Protein AF-A0A4V1G4Y6-F1 (afdb_monomer_lite)

pLDDT: mean 79.81, std 16.02, range [39.66, 96.06]

Structure (mmCIF, N/CA/C/O backbone):
data_AF-A0A4V1G4Y6-F1
#
_entry.id   AF-A0A4V1G4Y6-F1
#
loop_
_atom_site.group_PDB
_atom_site.id
_atom_site.type_symbol
_atom_site.label_atom_id
_atom_site.label_alt_id
_atom_site.label_comp_id
_atom_site.label_asym_id
_atom_site.label_entity_id
_atom_site.label_seq_id
_atom_site.pdbx_PDB_ins_code
_atom_site.Cartn_x
_atom_site.Cartn_y
_atom_site.Cartn_z
_atom_site.occupancy
_atom_site.B_iso_or_equiv
_atom_site.auth_seq_id
_atom_site.auth_comp_id
_atom_site.auth_asym_id
_atom_site.auth_atom_id
_atom_site.pdbx_PDB_model_num
ATOM 1 N N . MET A 1 1 ? -34.161 -9.162 16.628 1.00 39.66 1 MET A N 1
ATOM 2 C CA . MET A 1 1 ? -33.345 -10.181 15.939 1.00 39.66 1 MET A CA 1
ATOM 3 C C . MET A 1 1 ? -33.071 -9.599 14.566 1.00 39.66 1 MET A C 1
ATOM 5 O O . MET A 1 1 ? -34.040 -9.270 13.900 1.00 39.66 1 MET A O 1
ATOM 9 N N . TYR A 1 2 ? -31.818 -9.286 14.236 1.00 43.50 2 TYR A N 1
ATOM 10 C CA . TYR A 1 2 ? -31.468 -8.768 12.909 1.00 43.50 2 TYR A CA 1
ATOM 11 C C . TYR A 1 2 ? -30.979 -9.948 12.077 1.00 43.50 2 TYR A C 1
ATOM 13 O O . TYR A 1 2 ? -30.074 -10.658 12.518 1.00 43.50 2 TYR A O 1
ATOM 21 N N . ASP A 1 3 ? -31.601 -10.171 10.923 1.00 45.06 3 ASP A N 1
ATOM 22 C CA . ASP A 1 3 ? -31.233 -11.261 10.026 1.00 45.06 3 ASP A CA 1
ATOM 23 C C . ASP A 1 3 ? -29.948 -10.886 9.284 1.00 45.06 3 ASP A C 1
ATOM 25 O O . ASP A 1 3 ? -29.928 -10.002 8.431 1.00 45.06 3 ASP A O 1
ATOM 29 N N . LEU A 1 4 ? -28.852 -11.545 9.653 1.00 50.12 4 LEU A N 1
ATOM 30 C CA . LEU A 1 4 ? -27.556 -11.424 8.996 1.00 50.12 4 LEU A CA 1
ATOM 31 C C . LEU A 1 4 ? -27.496 -12.467 7.877 1.00 50.12 4 LEU A C 1
ATOM 33 O O . LEU A 1 4 ? -27.418 -13.664 8.152 1.00 50.12 4 LEU A O 1
ATOM 37 N N . MET A 1 5 ? -27.518 -12.031 6.616 1.00 50.09 5 MET A N 1
ATOM 38 C CA . MET A 1 5 ? -27.293 -12.920 5.472 1.00 50.09 5 MET A CA 1
ATOM 39 C C . MET A 1 5 ? -25.868 -12.732 4.945 1.00 50.09 5 MET A C 1
ATOM 41 O O . MET A 1 5 ? -25.514 -11.642 4.499 1.00 50.09 5 MET A O 1
ATOM 45 N N . ILE A 1 6 ? -25.062 -13.797 4.993 1.00 50.66 6 ILE A N 1
ATOM 46 C CA . ILE A 1 6 ? -23.706 -13.834 4.429 1.00 50.66 6 ILE A CA 1
ATOM 47 C C . ILE A 1 6 ? -23.797 -14.390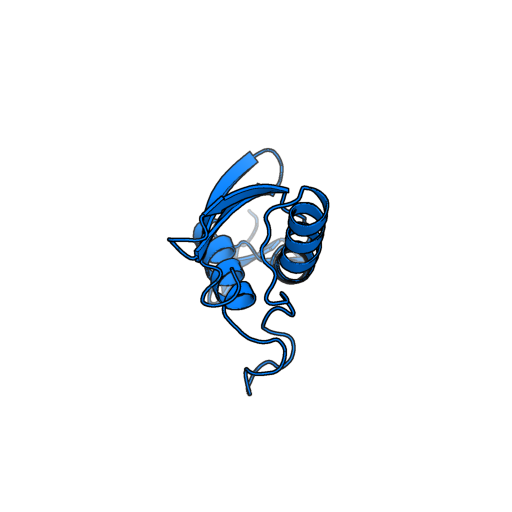 3.006 1.00 50.66 6 ILE A C 1
ATOM 49 O O . ILE A 1 6 ? -24.319 -15.488 2.805 1.00 50.66 6 ILE A O 1
ATOM 53 N N . LYS A 1 7 ? -23.263 -13.662 2.020 1.00 45.06 7 LYS A N 1
ATOM 54 C CA . LYS A 1 7 ? -23.057 -14.170 0.653 1.00 45.06 7 LYS A CA 1
ATOM 55 C C . LYS A 1 7 ? -21.585 -14.012 0.260 1.00 45.06 7 LYS A C 1
ATOM 57 O O . LYS A 1 7 ? -20.977 -13.007 0.624 1.00 45.06 7 LYS A O 1
ATOM 62 N N . ASP A 1 8 ? -21.049 -15.041 -0.403 1.00 42.78 8 ASP A N 1
ATOM 63 C CA . ASP A 1 8 ? -19.663 -15.249 -0.865 1.00 42.78 8 ASP A CA 1
ATOM 64 C C . ASP A 1 8 ? -18.649 -14.140 -0.530 1.00 42.78 8 ASP A C 1
ATOM 66 O O . ASP A 1 8 ? -18.666 -13.049 -1.098 1.00 42.78 8 ASP A O 1
ATOM 70 N N . GLY A 1 9 ? -17.712 -14.454 0.371 1.00 48.66 9 GLY A N 1
ATOM 71 C CA . GLY A 1 9 ? -16.566 -13.590 0.677 1.00 48.66 9 GLY A CA 1
ATOM 72 C C . GLY A 1 9 ? -16.789 -12.519 1.753 1.00 48.66 9 GLY A C 1
ATOM 73 O O . GLY A 1 9 ? -15.936 -11.648 1.894 1.00 48.66 9 GLY A O 1
ATOM 74 N N . GLY A 1 10 ? -17.884 -12.581 2.525 1.00 48.62 10 GLY A N 1
ATOM 75 C CA . GLY A 1 10 ? -18.050 -11.788 3.758 1.00 48.62 10 GLY A CA 1
ATOM 76 C C . GLY A 1 10 ? -18.975 -10.568 3.667 1.00 48.62 10 GLY A C 1
ATOM 77 O O . GLY A 1 10 ? -18.964 -9.715 4.547 1.00 48.62 10 GLY A O 1
ATOM 78 N N . THR A 1 11 ? -19.809 -10.445 2.633 1.00 47.38 11 THR A N 1
ATOM 79 C CA . THR A 1 11 ? -20.772 -9.327 2.583 1.00 47.38 11 THR A CA 1
ATOM 80 C C . THR A 1 11 ? -21.889 -9.546 3.610 1.00 47.38 11 THR A C 1
ATOM 82 O O . THR A 1 11 ? -22.503 -10.614 3.603 1.00 47.38 11 THR A O 1
ATOM 85 N N . VAL A 1 12 ? -22.151 -8.555 4.475 1.00 50.25 12 VAL A N 1
ATOM 86 C CA . VAL A 1 12 ? -23.199 -8.589 5.509 1.00 50.25 12 VAL A CA 1
ATOM 87 C C . VAL A 1 12 ? -24.185 -7.453 5.250 1.00 50.25 12 VAL A C 1
ATOM 89 O O . VAL A 1 12 ? -23.834 -6.279 5.279 1.00 50.25 12 VAL A O 1
ATOM 92 N N . PHE A 1 13 ? -25.449 -7.789 5.018 1.00 46.75 13 PHE A N 1
ATOM 93 C CA . PHE A 1 13 ? -26.497 -6.783 4.862 1.00 46.75 13 PHE A CA 1
ATOM 94 C C . PHE A 1 13 ? -27.063 -6.413 6.237 1.00 46.75 13 PHE A C 1
ATOM 96 O O . PHE A 1 13 ? -27.743 -7.220 6.869 1.00 46.75 13 PHE A O 1
ATOM 103 N N . LEU A 1 14 ? -26.795 -5.192 6.702 1.00 45.28 14 LEU A N 1
ATOM 104 C CA . LEU A 1 14 ? -27.512 -4.576 7.820 1.00 45.28 14 LEU A CA 1
ATOM 105 C C . LEU A 1 14 ? -28.628 -3.705 7.227 1.00 45.28 14 LEU A C 1
ATOM 107 O O . LEU A 1 14 ? -28.425 -2.535 6.913 1.00 45.28 14 LEU A O 1
ATOM 111 N N . GLY A 1 15 ? -29.808 -4.292 7.012 1.00 53.56 15 GLY A N 1
ATOM 112 C CA . GLY A 1 15 ? -30.940 -3.600 6.380 1.00 53.56 15 GLY A CA 1
ATOM 113 C C . GLY A 1 15 ? -30.737 -3.342 4.878 1.00 53.56 15 GLY A C 1
ATOM 114 O O . GLY A 1 15 ? -30.223 -4.196 4.163 1.00 53.56 15 GLY A O 1
ATOM 115 N N . SER A 1 16 ? -31.164 -2.176 4.379 1.00 48.25 16 SER A N 1
ATOM 116 C CA . SER A 1 16 ? -31.056 -1.779 2.959 1.00 48.25 16 SER A CA 1
ATOM 117 C C . SER A 1 16 ? -29.667 -1.267 2.547 1.00 48.25 16 SER A C 1
ATOM 119 O O . SER A 1 16 ? -29.500 -0.771 1.434 1.00 48.25 16 SER A O 1
ATOM 121 N N . THR A 1 17 ? -28.684 -1.339 3.442 1.00 50.72 17 THR A N 1
ATOM 122 C CA . THR A 1 17 ? -27.308 -0.889 3.215 1.00 50.72 17 THR A CA 1
ATOM 123 C C . THR A 1 17 ? -26.373 -2.085 3.064 1.00 50.72 17 THR A C 1
ATOM 125 O O . THR A 1 17 ? -26.282 -2.940 3.945 1.00 50.72 17 THR A O 1
ATOM 128 N N . GLU A 1 18 ? -25.678 -2.142 1.927 1.00 50.75 18 GLU A N 1
ATOM 129 C CA . GLU A 1 18 ? -24.592 -3.090 1.675 1.00 50.75 18 GLU A CA 1
ATOM 130 C C . GLU A 1 18 ? -23.355 -2.686 2.483 1.00 50.75 18 GLU A C 1
ATOM 132 O O . GLU A 1 18 ? -22.591 -1.815 2.063 1.00 50.75 18 GLU A O 1
ATOM 137 N N . GLU A 1 19 ? -23.125 -3.326 3.630 1.00 51.09 19 GLU A N 1
ATOM 138 C CA . GLU A 1 19 ? -21.847 -3.227 4.332 1.00 51.09 19 GLU A CA 1
ATOM 139 C C . GLU A 1 19 ? -20.985 -4.452 4.014 1.00 51.09 19 GLU A C 1
ATOM 141 O O . GLU A 1 19 ? -21.289 -5.602 4.336 1.00 51.09 19 GLU A O 1
ATOM 146 N N . LYS A 1 20 ? -19.863 -4.220 3.333 1.00 54.12 20 LYS A N 1
ATOM 147 C CA . LYS A 1 20 ? -18.897 -5.288 3.080 1.00 54.12 20 LYS A CA 1
ATOM 148 C C . LYS A 1 20 ? -18.037 -5.468 4.327 1.00 54.12 20 LYS A C 1
ATOM 150 O O . LYS A 1 20 ? -17.158 -4.650 4.591 1.00 54.12 20 LYS A O 1
ATOM 155 N N . VAL A 1 21 ? -18.290 -6.534 5.084 1.00 55.41 21 VAL A N 1
ATOM 156 C CA . VAL A 1 21 ? -17.476 -6.910 6.243 1.00 55.41 21 VAL A CA 1
ATOM 157 C C . VAL A 1 21 ? -16.334 -7.786 5.748 1.00 55.41 21 VAL A C 1
ATOM 159 O O . VAL A 1 21 ? -16.448 -9.000 5.616 1.00 55.41 21 VAL A O 1
ATOM 162 N N . TYR A 1 22 ? -15.209 -7.156 5.436 1.00 63.78 22 TYR A N 1
ATOM 163 C CA . TYR A 1 22 ? -13.997 -7.903 5.135 1.00 63.78 22 TYR A CA 1
ATOM 164 C C . TYR A 1 22 ? -13.276 -8.254 6.429 1.00 63.78 22 TYR A C 1
ATOM 166 O O . TYR A 1 22 ? -13.102 -7.402 7.302 1.00 63.78 22 TYR A O 1
ATOM 174 N N . ASP A 1 23 ? -12.803 -9.494 6.519 1.00 80.25 23 ASP A N 1
ATOM 175 C CA . ASP A 1 23 ? -11.776 -9.827 7.494 1.00 80.25 23 ASP A CA 1
ATOM 176 C C . ASP A 1 23 ? -10.514 -8.991 7.223 1.00 80.25 23 ASP A C 1
ATOM 178 O O . ASP A 1 23 ? -10.182 -8.679 6.072 1.00 80.25 23 ASP A O 1
ATOM 182 N N . VAL A 1 24 ? -9.810 -8.614 8.287 1.00 85.12 24 VAL A N 1
ATOM 183 C CA . VAL A 1 24 ? -8.627 -7.748 8.219 1.00 85.12 24 VAL A CA 1
ATOM 184 C C . VAL A 1 24 ? -7.570 -8.368 7.310 1.00 85.12 24 VAL A C 1
ATOM 186 O O . VAL A 1 24 ? -6.975 -7.671 6.488 1.00 85.12 24 VAL A O 1
ATOM 189 N N . ASP A 1 25 ? -7.381 -9.683 7.386 1.00 85.56 25 ASP A N 1
ATOM 190 C CA . ASP A 1 25 ? -6.429 -10.397 6.537 1.00 85.56 25 ASP A CA 1
ATOM 191 C C . ASP A 1 25 ? -6.806 -10.317 5.054 1.00 85.56 25 ASP A C 1
ATOM 193 O O . ASP A 1 25 ? -5.937 -10.083 4.212 1.00 85.56 25 ASP A O 1
ATOM 197 N N . SER A 1 26 ? -8.100 -10.392 4.732 1.00 85.94 26 SER A N 1
ATOM 198 C CA . SER A 1 26 ? -8.595 -10.214 3.362 1.00 85.94 26 SER A CA 1
ATOM 199 C C . SER A 1 26 ? -8.332 -8.799 2.835 1.00 85.94 26 SER A C 1
ATOM 201 O O . SER A 1 26 ? -7.972 -8.630 1.667 1.00 85.94 26 SER A O 1
ATOM 203 N N . ILE A 1 27 ? -8.450 -7.771 3.683 1.00 89.31 27 ILE A N 1
ATOM 204 C CA . ILE A 1 27 ? -8.115 -6.390 3.303 1.00 89.31 27 ILE A CA 1
ATOM 205 C C . ILE A 1 27 ? -6.639 -6.295 2.912 1.00 89.31 27 ILE A C 1
ATOM 207 O O . ILE A 1 27 ? -6.332 -5.790 1.832 1.00 89.31 27 ILE A O 1
ATOM 211 N N . PHE A 1 28 ? -5.734 -6.811 3.746 1.00 90.88 28 PHE A N 1
ATOM 212 C CA . PHE A 1 28 ? -4.299 -6.754 3.460 1.00 90.88 28 PHE A CA 1
ATOM 213 C C . PHE A 1 28 ? -3.914 -7.564 2.216 1.00 90.88 28 PHE A C 1
ATOM 215 O O . PHE A 1 28 ? -3.177 -7.047 1.383 1.00 90.88 28 PHE A O 1
ATOM 222 N N . GLN A 1 29 ? -4.488 -8.751 2.007 1.00 89.69 29 GLN A N 1
ATOM 223 C CA . GLN A 1 29 ? -4.269 -9.531 0.778 1.00 89.69 29 GLN A CA 1
ATOM 224 C C . GLN A 1 29 ? -4.710 -8.771 -0.483 1.00 89.69 29 GLN A C 1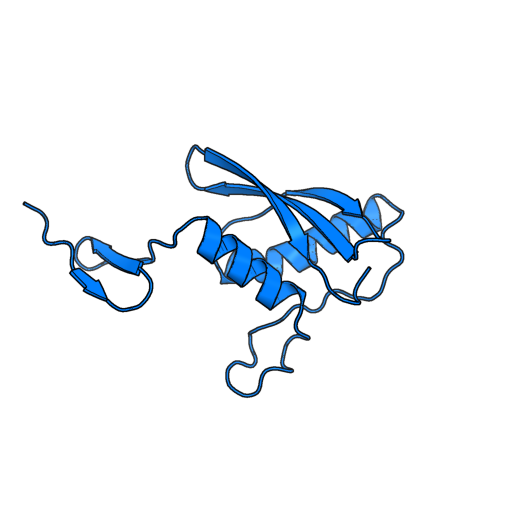
ATOM 226 O O . GLN A 1 29 ? -4.035 -8.793 -1.512 1.00 89.69 29 GLN A O 1
ATOM 231 N N . ARG A 1 30 ? -5.843 -8.060 -0.419 1.00 89.62 30 ARG A N 1
ATOM 232 C CA . ARG A 1 30 ? -6.321 -7.231 -1.538 1.00 89.62 30 ARG A CA 1
ATOM 233 C C . ARG A 1 30 ? -5.420 -6.022 -1.777 1.00 89.62 30 ARG A C 1
ATOM 235 O O . ARG A 1 30 ? -5.239 -5.636 -2.932 1.00 89.62 30 ARG A O 1
ATOM 242 N N . ILE A 1 31 ? -4.865 -5.434 -0.714 1.00 91.50 31 ILE A N 1
ATOM 243 C CA . ILE A 1 31 ? -3.867 -4.364 -0.823 1.00 91.50 31 ILE A CA 1
ATOM 244 C C . ILE A 1 31 ? -2.635 -4.907 -1.545 1.00 91.50 31 ILE A C 1
ATOM 246 O O . ILE A 1 31 ? -2.280 -4.355 -2.581 1.00 91.50 31 ILE A O 1
ATOM 250 N N . GLU A 1 32 ? -2.055 -6.019 -1.089 1.00 91.38 32 GLU A N 1
ATOM 251 C CA . GLU A 1 32 ? -0.894 -6.647 -1.736 1.00 91.38 32 GLU A CA 1
ATOM 252 C C . GLU A 1 32 ? -1.142 -6.924 -3.219 1.00 91.38 32 GLU A C 1
ATOM 254 O O . GLU A 1 32 ? -0.328 -6.554 -4.066 1.00 91.38 32 GLU A O 1
ATOM 259 N N . LEU A 1 33 ? -2.306 -7.482 -3.562 1.00 89.25 33 LEU A N 1
ATOM 260 C CA . LEU A 1 33 ? -2.682 -7.717 -4.953 1.00 89.25 33 LEU A CA 1
ATOM 261 C C . LEU A 1 33 ? -2.723 -6.416 -5.773 1.00 89.25 33 LEU A C 1
ATOM 263 O O . LEU A 1 33 ? -2.234 -6.384 -6.902 1.00 89.25 33 LEU A O 1
ATOM 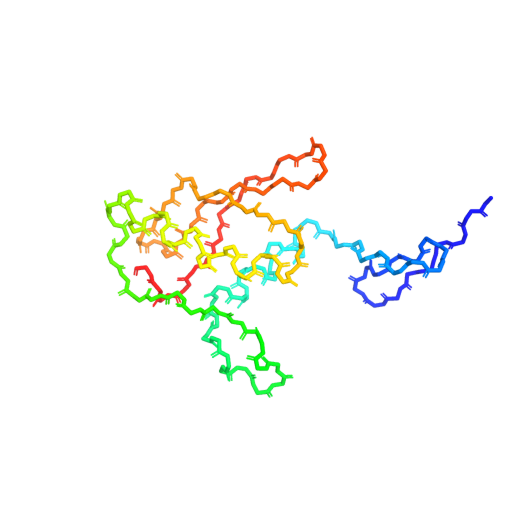267 N N . CYS A 1 34 ? -3.288 -5.338 -5.223 1.00 90.25 34 CYS A N 1
ATOM 268 C CA . CYS A 1 34 ? -3.343 -4.042 -5.904 1.00 90.25 34 CYS A CA 1
ATOM 269 C C . CYS A 1 34 ? -1.949 -3.437 -6.099 1.00 90.25 34 CYS A C 1
ATOM 271 O O . CYS A 1 34 ? -1.654 -2.907 -7.165 1.00 90.25 34 CYS A O 1
ATOM 273 N N . LEU A 1 35 ? -1.073 -3.539 -5.100 1.00 89.81 35 LEU A N 1
ATOM 274 C CA . LEU A 1 35 ? 0.284 -2.995 -5.175 1.00 89.81 35 LEU A CA 1
ATOM 275 C C . LEU A 1 35 ? 1.171 -3.778 -6.156 1.00 89.81 35 LEU A C 1
ATOM 277 O O . LEU A 1 35 ? 2.010 -3.189 -6.836 1.00 89.81 35 LEU A O 1
ATOM 281 N N . SER A 1 36 ? 0.931 -5.083 -6.283 1.00 86.50 36 SER A N 1
ATOM 282 C CA . SER A 1 36 ? 1.717 -5.994 -7.125 1.00 86.50 36 SER A CA 1
ATOM 283 C C . SER A 1 36 ? 1.421 -5.875 -8.621 1.00 86.50 36 SER A C 1
ATOM 285 O O . SER A 1 36 ? 2.269 -6.193 -9.451 1.00 86.50 36 SER A O 1
ATOM 287 N N . LEU A 1 37 ? 0.217 -5.438 -8.991 1.00 87.50 37 LEU A N 1
ATOM 288 C CA . LEU A 1 37 ? -0.221 -5.385 -10.385 1.00 87.50 37 LEU A CA 1
ATOM 289 C C . LEU A 1 37 ? -0.030 -3.991 -10.980 1.00 87.50 37 LEU A C 1
ATOM 291 O O . LEU A 1 37 ? -0.293 -2.985 -10.326 1.00 87.50 37 LEU A O 1
ATOM 295 N N . ASP A 1 38 ? 0.357 -3.923 -12.254 1.00 87.94 38 ASP A N 1
ATOM 296 C 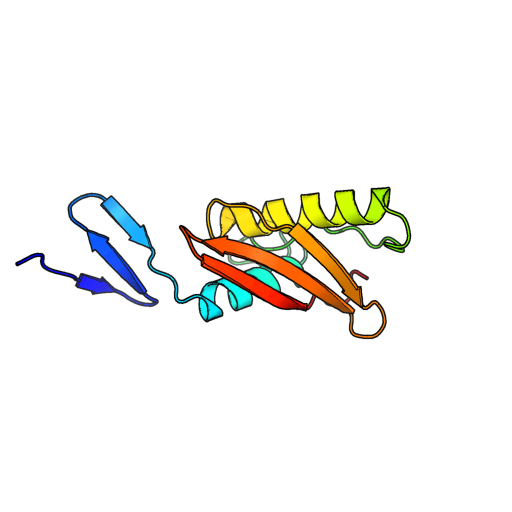CA . ASP A 1 38 ? 0.256 -2.681 -13.025 1.00 87.94 38 ASP A CA 1
ATOM 297 C C . ASP A 1 38 ? -1.213 -2.329 -13.236 1.00 87.94 38 ASP A C 1
ATOM 299 O O . ASP A 1 38 ? -2.000 -3.165 -13.699 1.00 87.94 38 ASP A O 1
ATOM 303 N N . LYS A 1 39 ? -1.593 -1.087 -12.935 1.00 88.19 39 LYS A N 1
ATOM 304 C CA . LYS A 1 39 ? -2.958 -0.619 -13.183 1.00 88.19 39 LYS A CA 1
ATOM 305 C C . LYS A 1 39 ? -3.337 -0.817 -14.654 1.00 88.19 39 LYS A C 1
ATOM 307 O O . LYS A 1 39 ? -2.644 -0.354 -15.555 1.00 88.19 39 LYS A O 1
ATOM 312 N N . GLY A 1 40 ? -4.442 -1.523 -14.898 1.00 86.62 40 GLY A N 1
ATOM 313 C CA . GLY A 1 40 ? -4.927 -1.839 -16.248 1.00 86.62 40 GLY A CA 1
ATOM 314 C C . GLY A 1 40 ? -4.347 -3.112 -16.880 1.00 86.62 40 GLY A C 1
ATOM 315 O O . GLY A 1 40 ? -4.845 -3.544 -17.929 1.00 86.62 40 GLY A O 1
ATOM 316 N N . SER A 1 41 ? -3.361 -3.756 -16.247 1.00 87.31 41 SER A N 1
ATOM 317 C CA . SER A 1 41 ? -2.790 -5.026 -16.729 1.00 87.31 41 SER A CA 1
ATOM 318 C C . SER A 1 41 ? -3.767 -6.196 -16.600 1.00 87.31 41 SER A C 1
ATOM 320 O O . SER A 1 41 ? -3.811 -7.067 -17.468 1.00 87.31 41 SER A O 1
ATOM 322 N N . PHE A 1 42 ? -4.614 -6.196 -15.567 1.00 85.88 42 PHE A N 1
ATOM 323 C CA . PHE A 1 42 ? -5.543 -7.293 -15.333 1.00 85.88 42 PHE A CA 1
ATOM 324 C C . PHE A 1 42 ? -6.755 -7.220 -16.272 1.00 85.88 42 PHE A C 1
ATOM 326 O O . PHE A 1 42 ? -7.554 -6.281 -16.231 1.00 85.88 42 PHE A O 1
ATOM 333 N N . ILE A 1 43 ? -6.899 -8.227 -17.139 1.00 86.12 43 ILE A N 1
ATOM 334 C CA . ILE A 1 43 ? -7.891 -8.229 -18.228 1.00 86.12 43 ILE A CA 1
ATOM 335 C C . ILE A 1 43 ? -9.342 -8.184 -17.738 1.00 86.12 43 ILE A C 1
ATOM 337 O O . ILE A 1 43 ? -10.171 -7.545 -18.378 1.00 86.12 43 ILE A O 1
ATOM 341 N N . TYR A 1 44 ? -9.637 -8.803 -16.592 1.00 85.50 44 TYR A N 1
ATOM 342 C CA . TYR A 1 44 ? -10.996 -8.880 -16.049 1.00 85.50 44 TYR A CA 1
ATOM 343 C C . TYR A 1 44 ? -11.379 -7.672 -15.188 1.00 85.50 44 TYR A C 1
ATOM 345 O O . TYR A 1 44 ? -12.559 -7.442 -14.944 1.00 85.50 44 TYR A O 1
ATOM 353 N N . ASN A 1 45 ? -10.400 -6.891 -14.722 1.00 81.50 45 ASN A N 1
ATOM 354 C CA . ASN A 1 45 ? -10.648 -5.669 -13.966 1.00 81.50 45 ASN A CA 1
ATOM 355 C C . ASN A 1 45 ? -9.533 -4.654 -14.229 1.00 81.50 45 ASN A C 1
ATOM 357 O O . ASN A 1 45 ? -8.491 -4.665 -13.577 1.00 81.50 45 ASN A O 1
ATOM 361 N N . LYS A 1 46 ? -9.793 -3.734 -15.160 1.00 84.88 46 LYS A N 1
ATOM 362 C CA . LYS A 1 46 ? -8.851 -2.680 -15.557 1.00 84.88 46 LYS A CA 1
ATOM 363 C C . LYS A 1 46 ? -8.582 -1.640 -14.467 1.00 84.88 46 LYS A C 1
ATOM 365 O O . LYS A 1 46 ? -7.598 -0.914 -14.562 1.00 84.88 46 LYS A O 1
ATOM 370 N N . ASN A 1 47 ? -9.423 -1.580 -13.435 1.00 83.12 47 ASN A N 1
ATOM 371 C CA . ASN A 1 47 ? -9.229 -0.681 -12.301 1.00 83.12 47 ASN A CA 1
ATOM 372 C C . ASN A 1 47 ? -8.307 -1.275 -11.228 1.00 83.12 47 ASN A C 1
ATOM 374 O O . ASN A 1 47 ? -7.863 -0.533 -10.356 1.00 83.12 47 ASN A O 1
ATOM 378 N N . LEU A 1 48 ? -8.022 -2.582 -11.283 1.00 84.81 48 LEU A N 1
ATOM 379 C CA . LEU A 1 48 ? -7.100 -3.242 -10.364 1.00 84.81 48 LEU A CA 1
ATOM 380 C C . LEU A 1 48 ? -5.647 -2.909 -10.726 1.00 84.81 48 LEU A C 1
ATOM 382 O O . LEU A 1 48 ? -5.289 -2.853 -11.906 1.00 84.81 48 LEU A O 1
ATOM 386 N N . GLY A 1 49 ? -4.824 -2.740 -9.694 1.00 87.00 49 GLY A N 1
ATOM 387 C CA . GLY A 1 49 ? -3.401 -2.451 -9.810 1.00 87.00 49 GLY A CA 1
ATOM 388 C C . GLY A 1 49 ? -3.044 -1.039 -9.357 1.00 87.00 49 GLY A C 1
ATOM 389 O O . GLY A 1 49 ? -3.911 -0.191 -9.129 1.00 87.00 49 GLY A O 1
ATOM 390 N N . SER A 1 50 ? -1.747 -0.786 -9.263 1.00 87.12 50 SER A N 1
ATOM 391 C CA . SER A 1 50 ? -1.177 0.490 -8.861 1.00 87.12 50 SER A CA 1
ATOM 392 C C . SER A 1 50 ? -0.392 1.123 -10.010 1.00 87.12 50 SER A C 1
ATOM 394 O O . SER A 1 50 ? -0.010 0.469 -10.983 1.00 87.12 50 SER A O 1
ATOM 396 N N . THR A 1 51 ? -0.177 2.431 -9.910 1.00 87.75 51 THR A N 1
ATOM 397 C CA . THR A 1 51 ? 0.715 3.186 -10.801 1.00 87.75 51 THR A CA 1
ATOM 398 C C . THR A 1 51 ? 1.984 3.592 -10.064 1.00 87.75 51 THR A C 1
ATOM 400 O O . THR A 1 51 ? 2.531 4.654 -10.347 1.00 87.75 51 THR A O 1
ATOM 403 N N . ILE A 1 52 ? 2.410 2.788 -9.080 1.00 85.62 52 ILE A N 1
ATOM 404 C CA . ILE A 1 52 ? 3.624 3.052 -8.306 1.00 85.62 52 ILE A CA 1
ATOM 405 C C . ILE A 1 52 ? 4.800 3.104 -9.298 1.00 85.62 52 ILE A C 1
ATOM 407 O O . ILE A 1 52 ? 5.049 2.103 -9.990 1.00 85.62 52 ILE A O 1
ATOM 411 N N . PRO A 1 53 ? 5.466 4.267 -9.443 1.00 79.62 53 PRO A N 1
ATOM 412 C CA . PRO A 1 53 ? 6.626 4.402 -10.311 1.00 79.62 53 PRO A CA 1
ATOM 413 C C . PRO A 1 53 ? 7.795 3.589 -9.747 1.00 79.62 53 PRO A C 1
ATOM 415 O O . PRO A 1 53 ? 7.788 3.203 -8.591 1.00 79.62 53 PRO A O 1
ATOM 418 N N . LYS A 1 54 ? 8.820 3.312 -10.550 1.00 74.19 54 LYS A N 1
ATOM 419 C CA . LYS A 1 54 ? 10.064 2.743 -10.017 1.00 74.19 54 LYS A CA 1
ATOM 420 C C . LYS A 1 54 ? 10.955 3.900 -9.584 1.00 74.19 54 LYS A C 1
ATOM 422 O O . LYS A 1 54 ? 11.578 4.527 -10.439 1.00 74.19 54 LYS A O 1
ATOM 427 N N . LEU A 1 55 ? 10.937 4.226 -8.298 1.00 70.06 55 LEU A N 1
ATOM 428 C CA . LEU A 1 55 ? 11.785 5.257 -7.695 1.00 70.06 55 LEU A CA 1
ATOM 429 C C . LEU A 1 55 ? 12.726 4.621 -6.676 1.00 70.06 55 LEU A C 1
ATOM 431 O O . LEU A 1 55 ? 12.526 3.484 -6.267 1.00 70.06 55 LEU A O 1
ATOM 435 N N . ASP A 1 56 ? 13.741 5.372 -6.257 1.00 71.69 56 ASP A N 1
ATOM 436 C CA . ASP A 1 56 ? 14.675 4.917 -5.228 1.00 71.69 56 ASP A CA 1
ATOM 437 C C . ASP A 1 56 ? 14.117 5.107 -3.805 1.00 71.69 56 ASP A C 1
ATOM 439 O O . ASP A 1 56 ? 14.751 4.669 -2.866 1.00 71.69 56 ASP A O 1
ATOM 443 N N . TYR A 1 57 ? 12.950 5.724 -3.583 1.00 73.75 57 TYR A N 1
ATOM 444 C CA . TYR A 1 57 ? 12.260 5.759 -2.272 1.00 73.75 57 TYR A CA 1
ATOM 445 C C . TYR A 1 57 ? 13.154 6.030 -1.047 1.00 73.75 57 TYR A C 1
ATOM 447 O O . TYR A 1 57 ? 12.967 5.441 0.020 1.00 73.75 57 TYR A O 1
ATOM 455 N N . SER A 1 58 ? 14.169 6.877 -1.219 1.00 74.25 58 SER A N 1
ATOM 456 C CA . SER A 1 58 ? 15.229 7.124 -0.238 1.00 74.25 58 SER A CA 1
ATOM 457 C C . SER A 1 58 ? 15.093 8.490 0.431 1.00 74.25 58 SER A C 1
ATOM 459 O O . SER A 1 58 ? 15.735 8.735 1.452 1.00 74.25 58 SER A O 1
ATOM 461 N N . THR A 1 59 ? 14.232 9.359 -0.103 1.00 82.62 59 THR A N 1
ATOM 462 C CA . THR A 1 59 ? 13.925 10.679 0.453 1.00 82.62 59 THR A CA 1
ATOM 463 C C . THR A 1 59 ? 12.543 10.710 1.111 1.00 82.62 59 THR A C 1
ATOM 465 O O . THR A 1 59 ? 11.667 9.903 0.800 1.00 82.62 59 THR A O 1
ATOM 468 N N . GLU A 1 60 ? 12.317 11.669 2.014 1.00 83.44 60 GLU A N 1
ATOM 469 C CA . GLU A 1 60 ? 10.990 11.888 2.612 1.00 83.44 60 GLU A CA 1
ATOM 470 C C . GLU A 1 60 ? 9.921 12.214 1.556 1.00 83.44 60 GLU A C 1
ATOM 472 O O . GLU A 1 60 ? 8.774 11.785 1.683 1.00 83.44 60 GLU A O 1
ATOM 477 N N . GLU A 1 61 ? 10.298 12.927 0.490 1.00 85.19 61 GLU A N 1
ATOM 478 C CA . GLU A 1 61 ? 9.402 13.258 -0.620 1.00 85.19 61 GLU A CA 1
ATOM 479 C C . GLU A 1 61 ? 8.979 12.000 -1.392 1.00 85.19 61 GLU A C 1
ATOM 481 O O . GLU A 1 61 ? 7.787 11.806 -1.648 1.00 85.19 61 GLU A O 1
ATOM 486 N N . ASP A 1 62 ? 9.919 11.092 -1.676 1.00 84.69 62 ASP A N 1
ATOM 487 C CA . ASP A 1 62 ? 9.606 9.827 -2.345 1.00 84.69 62 ASP A CA 1
ATOM 488 C C . ASP A 1 62 ? 8.706 8.931 -1.480 1.00 84.69 62 ASP A C 1
ATOM 490 O O . ASP A 1 62 ? 7.811 8.261 -2.000 1.00 84.69 62 ASP A O 1
ATOM 494 N N . LEU A 1 63 ? 8.911 8.920 -0.156 1.00 85.19 63 LEU A N 1
ATOM 495 C CA . LEU A 1 63 ? 8.065 8.175 0.783 1.00 85.19 63 LEU A CA 1
ATOM 496 C C . LEU A 1 63 ? 6.639 8.734 0.829 1.00 85.19 63 LEU A C 1
ATOM 498 O O . LEU A 1 63 ? 5.676 7.964 0.786 1.00 85.19 63 LEU A O 1
ATOM 502 N N . ALA A 1 64 ? 6.487 10.060 0.853 1.00 88.81 64 ALA A N 1
ATOM 503 C CA . ALA A 1 64 ? 5.178 10.706 0.772 1.00 88.81 64 ALA A CA 1
ATOM 504 C C . ALA A 1 64 ? 4.482 10.395 -0.564 1.00 88.81 64 ALA A C 1
ATOM 506 O O . ALA A 1 64 ? 3.272 10.142 -0.611 1.00 88.81 64 ALA A O 1
ATOM 507 N N . GLN A 1 65 ? 5.244 10.353 -1.659 1.00 88.94 65 GLN A N 1
ATOM 508 C CA . GLN A 1 65 ? 4.719 9.985 -2.967 1.00 88.94 65 GLN A CA 1
ATOM 509 C C . GLN A 1 65 ? 4.300 8.507 -3.025 1.00 88.94 65 GLN A C 1
ATOM 511 O O . GLN A 1 65 ? 3.233 8.188 -3.558 1.00 88.94 65 GLN A O 1
ATOM 516 N N . LEU A 1 66 ? 5.091 7.602 -2.444 1.00 89.69 66 LEU A N 1
ATOM 517 C CA . LEU A 1 66 ? 4.747 6.186 -2.304 1.00 89.69 66 LEU A CA 1
ATOM 518 C C . LEU A 1 66 ? 3.453 6.010 -1.507 1.00 89.69 66 LEU A C 1
ATOM 520 O O . LEU A 1 66 ? 2.551 5.297 -1.951 1.00 89.69 66 LEU A O 1
ATOM 524 N N . GLU A 1 67 ? 3.325 6.702 -0.373 1.00 92.88 67 GLU A N 1
ATOM 525 C CA . GLU A 1 67 ? 2.107 6.702 0.438 1.00 92.88 67 GLU A CA 1
ATOM 526 C C . GLU A 1 67 ? 0.891 7.172 -0.369 1.00 92.88 67 GLU A C 1
ATOM 528 O O . GLU A 1 67 ? -0.171 6.545 -0.304 1.00 92.88 67 GLU A O 1
ATOM 533 N N . MET A 1 68 ? 1.033 8.227 -1.177 1.00 92.62 68 MET A N 1
ATOM 534 C CA . MET A 1 68 ? -0.034 8.697 -2.064 1.00 92.62 68 MET A CA 1
ATOM 535 C C . MET A 1 68 ? -0.496 7.591 -3.026 1.00 92.62 68 MET A C 1
ATOM 537 O O . MET A 1 68 ? -1.702 7.358 -3.151 1.00 92.62 68 MET A O 1
ATOM 541 N N . TYR A 1 69 ? 0.428 6.886 -3.685 1.00 91.00 69 TYR A N 1
ATOM 542 C CA . TYR A 1 69 ? 0.074 5.807 -4.615 1.00 91.00 69 TYR A CA 1
ATOM 543 C C . TYR A 1 69 ? -0.538 4.591 -3.913 1.00 91.00 69 TYR A C 1
ATOM 545 O O . TYR A 1 69 ? -1.527 4.038 -4.400 1.00 91.00 69 TYR A O 1
ATOM 553 N N . ILE A 1 70 ? -0.011 4.195 -2.751 1.00 92.06 70 ILE A N 1
ATOM 554 C CA . ILE A 1 70 ? -0.601 3.116 -1.948 1.00 92.06 70 ILE A CA 1
ATOM 555 C C . ILE A 1 70 ? -2.032 3.495 -1.547 1.00 92.06 70 ILE A C 1
ATOM 557 O O . ILE A 1 70 ? -2.951 2.683 -1.673 1.00 92.06 70 ILE A O 1
ATOM 561 N N . ASN A 1 71 ? -2.259 4.747 -1.152 1.00 93.75 71 ASN A N 1
ATOM 562 C CA . ASN A 1 71 ? -3.578 5.237 -0.769 1.00 93.75 71 ASN A CA 1
ATOM 563 C C . ASN A 1 71 ? -4.593 5.247 -1.919 1.00 93.75 71 ASN A C 1
ATOM 565 O O . ASN A 1 71 ? -5.778 5.028 -1.669 1.00 93.75 71 ASN A O 1
ATOM 569 N N . GLN A 1 72 ? -4.165 5.410 -3.175 1.00 89.56 72 GLN A N 1
ATOM 570 C CA . GLN A 1 72 ? -5.061 5.234 -4.328 1.00 89.56 72 GLN A CA 1
ATOM 571 C C . GLN A 1 72 ? -5.602 3.797 -4.418 1.00 89.56 72 GLN A C 1
ATOM 573 O O . GLN A 1 72 ? -6.785 3.603 -4.707 1.00 89.56 72 GLN A O 1
ATOM 578 N N . CYS A 1 73 ? -4.764 2.798 -4.125 1.00 88.19 73 CYS A N 1
ATOM 579 C CA . CYS A 1 73 ? -5.181 1.398 -4.030 1.00 88.19 73 CYS A CA 1
ATOM 580 C C . CYS A 1 73 ? -6.088 1.165 -2.814 1.00 88.19 73 CYS A C 1
ATOM 582 O O . CYS A 1 73 ? -7.210 0.675 -2.963 1.00 88.19 73 CYS A O 1
ATOM 584 N N . VAL A 1 74 ? -5.635 1.544 -1.615 1.00 89.94 74 VAL A N 1
ATOM 585 C CA . VAL A 1 74 ? -6.343 1.278 -0.349 1.00 89.94 74 VAL A CA 1
ATOM 586 C C . VAL A 1 74 ? -7.734 1.901 -0.341 1.00 89.94 74 VAL A C 1
ATOM 588 O O . VAL A 1 74 ? -8.695 1.238 0.053 1.00 89.94 74 VAL A O 1
ATOM 591 N N . PHE A 1 75 ? -7.873 3.138 -0.819 1.00 89.56 75 PHE A N 1
ATOM 592 C CA . PHE A 1 75 ? -9.156 3.834 -0.823 1.00 89.56 75 PHE A CA 1
ATOM 593 C C . PHE A 1 75 ? -10.218 3.079 -1.637 1.00 89.56 75 PHE A C 1
ATOM 595 O O . PHE A 1 75 ? -11.369 2.979 -1.218 1.00 89.56 75 PHE A O 1
ATOM 602 N N . SER A 1 76 ? -9.819 2.458 -2.753 1.00 82.69 76 SER A N 1
ATOM 603 C CA . SER A 1 76 ? -10.714 1.630 -3.577 1.00 82.69 76 SER A CA 1
ATOM 604 C C . SER A 1 76 ? -11.129 0.306 -2.912 1.00 82.69 76 SER A C 1
ATOM 606 O O . SER A 1 76 ? -12.145 -0.287 -3.275 1.00 82.69 76 SER A O 1
ATOM 608 N N . ILE A 1 77 ? -10.349 -0.167 -1.935 1.00 85.50 77 ILE A N 1
ATOM 609 C CA . ILE A 1 77 ? -10.554 -1.440 -1.233 1.00 85.50 77 ILE A CA 1
ATOM 610 C C . ILE A 1 77 ? -11.411 -1.235 0.015 1.00 85.50 77 ILE A C 1
ATOM 612 O O . ILE A 1 77 ? -12.354 -2.002 0.230 1.00 85.50 77 ILE A O 1
ATOM 616 N N . VAL A 1 78 ? -11.054 -0.237 0.829 1.00 84.25 78 VAL A N 1
ATOM 617 C CA . VAL A 1 78 ? -11.571 -0.031 2.188 1.00 84.25 78 VAL A CA 1
ATOM 618 C C . VAL A 1 78 ? -11.681 1.458 2.557 1.00 84.25 78 VAL A C 1
ATOM 620 O O . VAL A 1 78 ? -11.337 1.830 3.662 1.00 84.25 78 VAL A O 1
ATOM 623 N N . ASN A 1 79 ? -12.132 2.329 1.641 1.00 86.00 79 ASN A N 1
ATOM 624 C CA . ASN A 1 79 ? -12.562 3.732 1.869 1.00 86.00 79 ASN A CA 1
ATOM 625 C C . ASN A 1 79 ? -11.855 4.504 3.015 1.00 86.00 79 ASN A C 1
ATOM 627 O O . ASN A 1 79 ? -12.482 5.188 3.822 1.00 86.00 79 ASN A O 1
ATOM 631 N N . THR A 1 80 ? -10.539 4.356 3.121 1.00 88.81 80 THR A N 1
ATOM 632 C CA . THR A 1 80 ? -9.703 4.911 4.189 1.00 88.81 80 THR A CA 1
ATOM 633 C C . THR A 1 80 ? -8.281 5.051 3.659 1.00 88.81 80 THR A C 1
ATOM 635 O O . THR A 1 80 ? -8.022 4.799 2.477 1.00 88.81 80 THR A O 1
ATOM 638 N N . ARG A 1 81 ? -7.363 5.486 4.520 1.00 91.94 81 ARG A N 1
ATOM 639 C CA . ARG A 1 81 ? -5.958 5.704 4.187 1.00 91.94 81 ARG A CA 1
ATOM 640 C C . ARG A 1 81 ? -5.036 4.925 5.113 1.00 91.94 81 ARG A C 1
ATOM 642 O O . ARG A 1 81 ? -5.388 4.621 6.253 1.00 91.94 81 ARG A O 1
ATOM 649 N N . VAL A 1 82 ? -3.853 4.635 4.596 1.00 94.31 82 VAL A N 1
ATOM 650 C CA . VAL A 1 82 ? -2.711 4.123 5.340 1.00 94.31 82 VAL A CA 1
ATOM 651 C C . VAL A 1 82 ? -1.663 5.204 5.523 1.00 94.31 82 VAL A C 1
ATOM 653 O O . VAL A 1 82 ? -1.591 6.148 4.734 1.00 94.31 82 VAL A O 1
ATOM 656 N N . THR A 1 83 ? -0.824 4.994 6.529 1.00 95.19 83 THR A N 1
ATOM 657 C CA . THR A 1 83 ? 0.449 5.690 6.702 1.00 95.19 83 THR A CA 1
ATOM 658 C C . THR A 1 83 ? 1.588 4.723 6.408 1.00 95.19 83 THR A C 1
ATOM 660 O O . THR A 1 83 ? 1.596 3.605 6.933 1.00 95.19 83 THR A O 1
ATOM 663 N N . VAL A 1 84 ? 2.545 5.133 5.582 1.00 93.19 84 VAL A N 1
ATOM 664 C CA . VAL A 1 84 ? 3.776 4.378 5.330 1.00 93.19 84 VAL A CA 1
ATOM 665 C C . VAL A 1 84 ? 4.745 4.632 6.482 1.00 93.19 84 VAL A C 1
ATOM 667 O O . VAL A 1 84 ? 5.101 5.768 6.772 1.00 93.19 84 VAL A O 1
ATOM 670 N N . LEU A 1 85 ? 5.158 3.564 7.163 1.00 92.88 85 LEU A N 1
ATOM 671 C CA . LEU A 1 85 ? 6.056 3.634 8.319 1.00 92.88 85 LEU A CA 1
ATOM 672 C C . LEU A 1 85 ? 7.516 3.392 7.933 1.00 92.88 85 LEU A C 1
ATOM 674 O O . LEU A 1 85 ? 8.414 4.018 8.487 1.00 92.88 85 LEU A O 1
ATOM 678 N N . SER A 1 86 ? 7.760 2.444 7.029 1.00 89.38 86 SER A N 1
ATOM 679 C CA . SER A 1 86 ? 9.104 2.102 6.559 1.00 89.38 86 SER A CA 1
ATOM 680 C C . SER A 1 86 ? 9.050 1.337 5.241 1.00 89.38 86 SER A C 1
ATOM 682 O O . SER A 1 86 ? 8.047 0.690 4.934 1.00 89.38 86 SER A O 1
ATOM 684 N N . VAL A 1 87 ? 10.158 1.360 4.504 1.00 89.88 87 VAL A N 1
ATOM 685 C CA . VAL A 1 87 ? 10.354 0.625 3.249 1.00 89.88 87 VAL A CA 1
ATOM 686 C C . VAL A 1 87 ? 11.569 -0.283 3.404 1.00 89.88 87 VAL A C 1
AT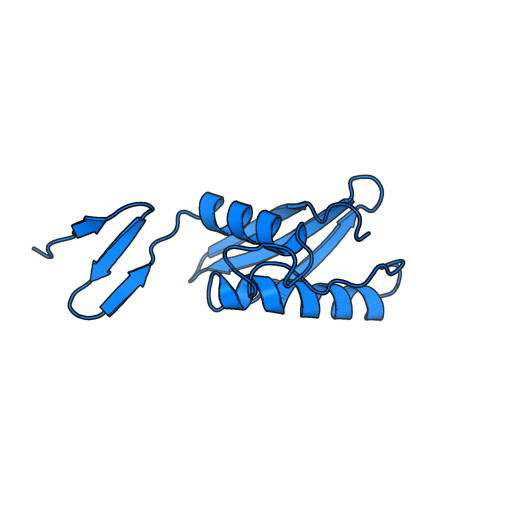OM 688 O O . VAL A 1 87 ? 12.622 0.169 3.849 1.00 89.88 87 VAL A O 1
ATOM 691 N N . ASP A 1 88 ? 11.422 -1.552 3.038 1.00 89.88 88 ASP A N 1
ATOM 692 C CA . ASP A 1 88 ? 12.516 -2.514 2.919 1.00 89.88 88 ASP A CA 1
ATOM 693 C C . ASP A 1 88 ? 12.697 -2.853 1.434 1.00 89.88 88 ASP A C 1
ATOM 695 O O . ASP A 1 88 ? 11.924 -3.606 0.837 1.00 89.88 88 ASP A O 1
ATOM 699 N N . LYS A 1 89 ? 13.718 -2.253 0.818 1.00 85.88 89 LYS A N 1
ATOM 700 C CA . LYS A 1 89 ? 14.012 -2.436 -0.609 1.00 85.88 89 LYS A CA 1
ATOM 701 C C . LYS A 1 89 ? 14.538 -3.829 -0.931 1.00 85.88 89 LYS A C 1
ATOM 703 O O . LYS A 1 89 ? 14.258 -4.345 -2.011 1.00 85.88 89 LYS A O 1
ATOM 708 N N . GLU A 1 90 ? 15.282 -4.443 -0.011 1.00 86.62 90 GLU A N 1
ATOM 709 C CA . GLU A 1 90 ? 15.847 -5.779 -0.221 1.00 86.62 90 GLU A CA 1
ATOM 710 C C . GLU A 1 90 ? 14.734 -6.824 -0.273 1.00 86.62 90 GLU A C 1
ATOM 712 O O . GLU A 1 90 ? 14.743 -7.701 -1.138 1.00 86.62 90 GLU A O 1
ATOM 717 N N . LYS A 1 91 ? 13.738 -6.696 0.611 1.00 89.12 91 LYS A N 1
ATOM 718 C CA . LYS A 1 91 ? 12.562 -7.576 0.625 1.00 89.12 91 LYS A CA 1
ATOM 719 C C . LYS A 1 91 ? 11.450 -7.140 -0.320 1.00 89.12 91 LYS A C 1
ATOM 721 O O . LYS A 1 91 ? 10.526 -7.917 -0.538 1.00 89.12 91 LYS A O 1
ATOM 726 N N . GLN A 1 92 ? 11.533 -5.937 -0.889 1.00 87.81 92 GLN A N 1
ATOM 727 C CA . GLN A 1 92 ? 10.465 -5.322 -1.681 1.00 87.81 92 GLN A CA 1
ATOM 728 C C . GLN A 1 92 ? 9.160 -5.189 -0.878 1.00 87.81 92 GLN A C 1
ATOM 730 O O . GLN A 1 92 ? 8.069 -5.470 -1.386 1.00 87.81 92 GLN A O 1
ATOM 735 N N . THR A 1 93 ? 9.262 -4.756 0.380 1.00 91.75 93 THR A N 1
ATOM 736 C CA . THR A 1 93 ? 8.111 -4.610 1.274 1.00 91.75 93 THR A CA 1
ATOM 737 C C . THR A 1 93 ? 7.972 -3.2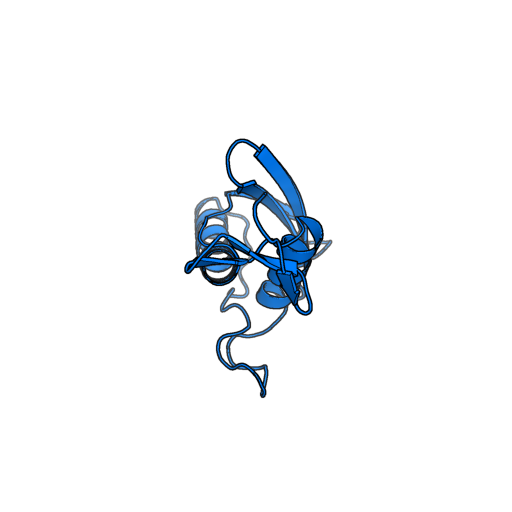06 1.848 1.00 91.75 93 THR A C 1
ATOM 739 O O . THR A 1 93 ? 8.928 -2.441 1.982 1.00 91.75 93 THR A O 1
ATOM 742 N N . VAL A 1 94 ? 6.734 -2.848 2.188 1.00 92.19 94 VAL A N 1
ATOM 743 C CA . VAL A 1 94 ? 6.396 -1.590 2.856 1.00 92.19 94 VAL A CA 1
ATOM 744 C C . VAL A 1 94 ? 5.630 -1.910 4.125 1.00 92.19 94 VAL A C 1
ATOM 746 O O . VAL A 1 94 ? 4.636 -2.636 4.105 1.00 92.19 94 VAL A O 1
ATOM 749 N N . LYS A 1 95 ? 6.068 -1.343 5.245 1.00 94.81 95 LYS A N 1
ATOM 750 C CA . LYS A 1 95 ? 5.332 -1.416 6.503 1.00 94.81 95 LYS A CA 1
ATOM 751 C C . LYS A 1 95 ? 4.313 -0.289 6.538 1.00 94.81 95 LYS A C 1
ATOM 753 O O . LYS A 1 95 ? 4.687 0.882 6.520 1.00 94.81 95 LYS A O 1
ATOM 758 N N . ILE A 1 96 ? 3.036 -0.640 6.608 1.00 95.38 96 ILE A N 1
ATOM 759 C CA . ILE A 1 96 ? 1.916 0.302 6.605 1.00 95.38 96 ILE A CA 1
ATOM 760 C C . ILE A 1 96 ? 1.123 0.219 7.908 1.00 95.38 96 ILE A C 1
ATOM 762 O O . ILE A 1 96 ? 0.962 -0.860 8.482 1.00 95.38 96 ILE A O 1
ATOM 766 N N . SER A 1 97 ? 0.603 1.359 8.358 1.00 96.06 97 SER A N 1
ATOM 767 C CA . SER A 1 97 ? -0.434 1.438 9.387 1.00 96.06 97 SER A CA 1
ATOM 768 C C . SER A 1 97 ? -1.785 1.753 8.753 1.00 96.06 97 SER A C 1
ATOM 770 O O . SER A 1 97 ? -1.898 2.700 7.979 1.00 96.06 97 SER A O 1
ATOM 772 N N . LEU A 1 98 ? -2.811 0.974 9.091 1.00 93.94 98 LEU A N 1
ATOM 773 C CA . LEU A 1 98 ? -4.184 1.109 8.615 1.00 93.94 98 LEU A CA 1
ATOM 774 C C . LEU A 1 98 ? -5.136 1.233 9.810 1.00 93.94 98 LEU A C 1
ATOM 776 O O . LEU A 1 98 ? -5.215 0.328 10.643 1.00 93.94 98 LEU A O 1
ATOM 780 N N . LYS A 1 99 ? -5.915 2.316 9.871 1.00 90.69 99 LYS A N 1
ATOM 781 C CA . LYS A 1 99 ? -6.970 2.484 10.883 1.00 90.69 99 LYS A CA 1
ATOM 782 C C . LYS A 1 99 ? -8.325 2.042 10.336 1.00 90.69 99 LYS A C 1
ATOM 784 O O . LYS A 1 99 ? -8.805 2.590 9.343 1.00 90.69 99 LYS A O 1
ATOM 789 N N . LEU A 1 100 ? -8.947 1.077 11.013 1.00 86.12 100 LEU A N 1
ATOM 790 C CA . LEU A 1 100 ? -10.307 0.604 10.740 1.00 86.12 100 LEU A CA 1
ATOM 791 C C . LEU A 1 100 ? -11.149 0.786 12.009 1.00 86.12 100 LEU A C 1
ATOM 793 O O . LEU A 1 100 ? -10.973 0.074 13.003 1.00 86.12 100 LEU A O 1
ATOM 797 N N . GLY A 1 101 ? -12.047 1.774 11.990 1.00 83.81 101 GLY A N 1
ATOM 798 C CA . GLY A 1 101 ? -12.784 2.197 13.182 1.00 83.81 101 GLY A CA 1
ATOM 799 C C . GLY A 1 101 ? -11.830 2.644 14.296 1.00 83.81 101 GLY A C 1
ATOM 800 O O . GLY A 1 101 ? -10.966 3.487 14.078 1.00 83.81 101 GLY A O 1
ATOM 801 N N . ASN A 1 102 ? -11.959 2.040 15.481 1.00 84.56 102 ASN A N 1
ATOM 802 C CA . ASN A 1 102 ? -11.144 2.366 16.660 1.00 84.56 102 ASN A CA 1
ATOM 803 C C . ASN A 1 102 ? -9.878 1.501 16.797 1.00 84.56 102 ASN A C 1
ATOM 805 O O . ASN A 1 102 ? -9.222 1.540 17.837 1.00 84.56 102 ASN A O 1
ATOM 809 N N . LYS A 1 103 ? -9.561 0.674 15.794 1.00 87.50 103 LYS A N 1
ATOM 810 C CA . LYS A 1 103 ? -8.398 -0.220 15.811 1.00 87.50 103 LYS A CA 1
ATOM 811 C C . LYS A 1 103 ? -7.392 0.187 14.743 1.00 87.50 103 LYS A C 1
ATOM 813 O O . LYS A 1 103 ? -7.761 0.536 13.623 1.00 87.50 103 LYS A O 1
ATOM 818 N N . GLU A 1 104 ? -6.122 0.103 15.106 1.00 92.31 104 GLU A N 1
ATOM 819 C CA . GLU A 1 104 ? -4.987 0.326 14.219 1.00 92.31 104 GLU A CA 1
ATOM 820 C C . GLU A 1 104 ? -4.298 -1.008 13.940 1.00 92.31 104 GLU A C 1
ATOM 822 O O . GLU A 1 104 ? -4.034 -1.786 14.858 1.00 92.31 104 GLU A O 1
ATOM 827 N N . TYR A 1 105 ? -4.035 -1.276 12.666 1.00 92.94 105 TYR A N 1
ATOM 828 C CA . TYR A 1 105 ? -3.391 -2.493 12.195 1.00 92.94 105 TYR A CA 1
ATOM 829 C C . TYR A 1 105 ? -2.103 -2.122 11.482 1.00 92.94 105 TYR A C 1
ATOM 831 O O . TYR A 1 105 ? -2.126 -1.390 10.496 1.00 92.94 105 TYR A O 1
ATOM 839 N N . VAL A 1 106 ? -0.987 -2.661 11.962 1.00 95.50 106 VAL A N 1
ATOM 840 C CA . VAL A 1 106 ? 0.326 -2.454 11.355 1.00 95.50 106 VAL A CA 1
ATOM 841 C C . VAL A 1 106 ? 0.772 -3.758 10.717 1.00 95.50 106 VAL A C 1
ATOM 843 O O . VAL A 1 106 ? 0.910 -4.765 11.414 1.00 95.50 106 VAL A O 1
ATOM 846 N N . LYS A 1 107 ? 0.999 -3.747 9.404 1.00 94.44 107 LYS A N 1
ATOM 847 C CA . LYS A 1 107 ? 1.494 -4.912 8.664 1.00 94.44 107 LYS A CA 1
ATOM 848 C C . LYS A 1 107 ? 2.518 -4.519 7.617 1.00 94.44 107 LYS A C 1
ATOM 850 O O . LYS A 1 107 ? 2.532 -3.399 7.117 1.00 94.44 107 LYS A O 1
ATOM 855 N N . GLU A 1 108 ? 3.363 -5.483 7.301 1.00 94.62 108 GLU A N 1
ATOM 856 C CA . GLU A 1 108 ? 4.240 -5.443 6.144 1.00 94.62 108 GLU A CA 1
ATOM 857 C C . GLU A 1 108 ? 3.478 -5.990 4.932 1.00 94.62 108 GLU A C 1
ATOM 859 O O . GLU A 1 108 ? 2.806 -7.016 5.046 1.00 94.62 108 GLU A O 1
ATOM 864 N N . VAL A 1 109 ? 3.534 -5.274 3.809 1.00 92.62 109 VAL A N 1
ATOM 865 C CA . VAL A 1 109 ? 2.905 -5.663 2.541 1.00 92.62 109 VAL A CA 1
ATOM 866 C C . VAL A 1 109 ? 3.936 -5.692 1.426 1.00 92.62 109 VAL A C 1
ATOM 868 O O . VAL A 1 109 ? 4.831 -4.846 1.368 1.00 92.62 109 VAL A O 1
ATOM 871 N N . ASN A 1 110 ? 3.795 -6.657 0.525 1.00 89.69 110 ASN A N 1
ATOM 872 C CA . ASN A 1 110 ? 4.677 -6.797 -0.628 1.00 89.69 110 ASN A CA 1
ATOM 873 C C . ASN A 1 110 ? 4.343 -5.782 -1.731 1.00 89.69 110 ASN A C 1
ATOM 875 O O . ASN A 1 110 ? 3.175 -5.545 -2.052 1.00 89.69 110 ASN A O 1
ATOM 879 N N . VAL A 1 111 ? 5.383 -5.214 -2.345 1.00 84.50 111 VAL A N 1
ATOM 880 C CA . VAL A 1 111 ? 5.291 -4.249 -3.452 1.00 84.50 111 VAL A CA 1
ATOM 881 C C . VAL A 1 111 ? 6.212 -4.710 -4.592 1.00 84.50 111 VAL A C 1
ATOM 883 O O . VAL A 1 111 ? 7.148 -4.023 -4.995 1.00 84.50 111 VAL A O 1
ATOM 886 N N . TYR A 1 112 ? 5.970 -5.935 -5.075 1.00 75.25 112 TYR A N 1
ATOM 887 C CA . TYR A 1 112 ? 6.873 -6.681 -5.959 1.00 75.25 112 TYR A CA 1
ATOM 888 C C . TYR A 1 112 ? 7.369 -5.883 -7.177 1.00 75.25 112 TYR A C 1
ATOM 890 O O . TYR A 1 112 ? 6.589 -5.507 -8.054 1.00 75.25 112 TYR A O 1
ATOM 898 N N . GLY A 1 113 ? 8.691 -5.701 -7.270 1.00 67.56 113 GLY A N 1
ATOM 899 C CA . GLY A 1 113 ? 9.368 -5.132 -8.440 1.00 67.56 113 GLY A CA 1
ATOM 900 C C . GLY A 1 113 ? 9.166 -3.627 -8.623 1.00 67.56 113 GLY A C 1
ATOM 901 O O . GLY A 1 113 ? 9.360 -3.119 -9.737 1.00 67.56 113 GLY A O 1
ATOM 902 N N . ARG A 1 114 ? 8.739 -2.935 -7.561 1.00 71.56 114 ARG A N 1
ATOM 903 C CA . ARG A 1 114 ? 8.479 -1.491 -7.547 1.00 71.56 114 ARG A CA 1
ATOM 904 C C . ARG A 1 114 ? 9.505 -0.697 -6.749 1.00 71.56 114 ARG A C 1
ATOM 906 O O . ARG A 1 114 ? 9.606 0.494 -7.015 1.00 71.56 114 ARG A O 1
ATOM 913 N N . LEU A 1 115 ? 10.196 -1.328 -5.797 1.00 71.56 115 LEU A N 1
ATOM 914 C CA . LEU A 1 115 ? 11.113 -0.681 -4.852 1.00 71.56 115 LEU A CA 1
ATOM 915 C C . LEU A 1 115 ? 12.583 -0.854 -5.241 1.00 71.56 115 LEU A C 1
ATOM 917 O O . LEU A 1 115 ? 12.885 -1.784 -6.026 1.00 71.56 115 LEU A O 1
#

Secondary structure (DSSP, 8-state):
-----EETTTEEEETTEEEE---HHHHHHHHHHHHHSBTTT-TT-TT-SB--------SHHHHHHHHHHHHHHHHHHHSS-EEEEEEETTTTEEEEEEEETTEEEEEEEE-TTT-

Radius of gyration: 15.72 Å; chains: 1; bounding box: 49×28×35 Å

Organism: NCBI:txid2564099

Foldseek 3Di:
DQDWDDDPQAFTDRDPDTDRDHDPVRLQVQLLQQLQDPQCPDPVDNRGHWPQAQDPCPDPVNQVVNQVGSQSSSCVRPVFGWHFDDADPVQQWTWIWDDDPPDIDTDIHHNPPRD

Sequence (115 aa):
MYDLMIKDGGTVFLGSTEEKVYDVDSIFQRIELCLSLDKGSFIYNKNLGSTIPKLDYSTEEDLAQLEMYINQCVFSIVNTRVTVLSVDKEKQTVKISLKLGNKEYVKEVNVYGRL